Protein AF-A0A9N9KBP2-F1 (afdb_monomer_lite)

pLDDT: mean 86.77, std 11.98, range [42.28, 95.5]

Structure (mmCIF, N/CA/C/O backbone):
data_AF-A0A9N9KBP2-F1
#
_entry.id   AF-A0A9N9KBP2-F1
#
loop_
_atom_site.group_PDB
_atom_site.id
_atom_site.type_symbol
_atom_site.label_atom_id
_atom_site.label_alt_id
_atom_site.label_comp_id
_atom_site.label_asym_id
_atom_site.label_entity_id
_atom_site.label_seq_id
_atom_site.pdbx_PDB_ins_code
_atom_site.Cartn_x
_atom_site.Cartn_y
_atom_site.Cartn_z
_atom_site.occupancy
_atom_site.B_iso_or_equiv
_atom_site.auth_seq_id
_atom_site.auth_comp_id
_atom_site.auth_asym_id
_atom_site.auth_atom_id
_atom_site.pdbx_PDB_model_num
ATOM 1 N N . GLN A 1 1 ? 15.589 -8.055 1.299 1.00 49.62 1 GLN A N 1
ATOM 2 C CA . GLN A 1 1 ? 14.958 -9.232 0.660 1.00 49.62 1 GLN A CA 1
ATOM 3 C C . GLN A 1 1 ? 14.203 -8.725 -0.556 1.00 49.62 1 GLN A C 1
ATOM 5 O O . GLN A 1 1 ? 13.582 -7.681 -0.439 1.00 49.62 1 GLN A O 1
ATOM 10 N N . ASN A 1 2 ? 14.307 -9.417 -1.691 1.00 70.38 2 ASN A N 1
ATOM 11 C CA . ASN A 1 2 ? 13.749 -9.019 -2.990 1.00 70.38 2 ASN A CA 1
ATOM 12 C C . ASN A 1 2 ? 12.248 -9.391 -3.085 1.00 70.38 2 ASN A C 1
ATOM 14 O O . ASN A 1 2 ? 11.848 -10.151 -3.962 1.00 70.38 2 ASN A O 1
ATOM 18 N N . GLU A 1 3 ? 11.448 -8.990 -2.089 1.00 85.69 3 GLU A N 1
ATOM 19 C CA . GLU A 1 3 ? 10.002 -9.259 -2.068 1.00 85.69 3 GLU A CA 1
ATOM 20 C C . GLU A 1 3 ? 9.304 -8.397 -3.119 1.00 85.69 3 GLU A C 1
ATOM 22 O O . GLU A 1 3 ? 9.560 -7.196 -3.196 1.00 85.69 3 GLU A O 1
ATOM 27 N N . ARG A 1 4 ? 8.409 -9.005 -3.903 1.00 90.81 4 ARG A N 1
ATOM 28 C CA . ARG A 1 4 ? 7.657 -8.285 -4.928 1.00 90.81 4 ARG A CA 1
ATOM 29 C C . ARG A 1 4 ? 6.594 -7.380 -4.301 1.00 90.81 4 ARG A C 1
ATOM 31 O O . ARG A 1 4 ? 5.996 -7.714 -3.274 1.00 90.81 4 ARG A O 1
ATOM 38 N N . VAL A 1 5 ? 6.309 -6.242 -4.930 1.00 92.44 5 VAL A N 1
ATOM 39 C CA . VAL A 1 5 ? 5.332 -5.256 -4.441 1.00 92.44 5 VAL A CA 1
ATOM 40 C C . VAL A 1 5 ? 3.937 -5.864 -4.295 1.00 92.44 5 VAL A C 1
ATOM 42 O O . VAL A 1 5 ? 3.201 -5.487 -3.380 1.00 92.44 5 VAL A O 1
ATOM 45 N N . ASP A 1 6 ? 3.558 -6.815 -5.149 1.00 92.81 6 ASP A N 1
ATOM 46 C CA . ASP A 1 6 ? 2.273 -7.519 -5.066 1.00 92.81 6 ASP A CA 1
ATOM 47 C C . ASP A 1 6 ? 2.162 -8.404 -3.809 1.00 92.81 6 ASP A C 1
ATOM 49 O O . ASP A 1 6 ? 1.165 -8.327 -3.078 1.00 92.81 6 ASP A O 1
ATOM 53 N N . GLU A 1 7 ? 3.197 -9.188 -3.514 1.00 93.38 7 GLU A N 1
ATOM 54 C CA . GLU A 1 7 ? 3.315 -10.018 -2.312 1.00 93.38 7 GLU A CA 1
ATOM 55 C C . GLU A 1 7 ? 3.298 -9.155 -1.045 1.00 93.38 7 GLU A C 1
ATOM 57 O O . GLU A 1 7 ? 2.488 -9.385 -0.132 1.00 93.38 7 GLU A O 1
ATOM 62 N N . TYR A 1 8 ? 4.109 -8.095 -1.036 1.00 94.31 8 TYR A N 1
ATOM 63 C CA . TYR A 1 8 ? 4.155 -7.126 0.051 1.00 94.31 8 TYR A 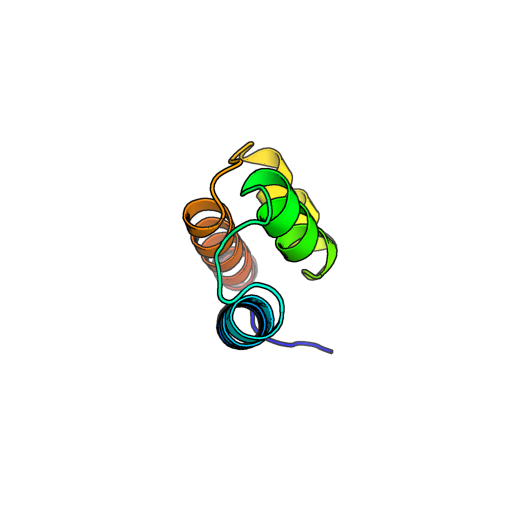CA 1
ATOM 64 C C . TYR A 1 8 ? 2.791 -6.453 0.269 1.00 94.31 8 TYR A C 1
ATOM 66 O O . TYR A 1 8 ? 2.290 -6.409 1.397 1.00 94.31 8 TYR A O 1
ATOM 74 N N . SER A 1 9 ? 2.132 -5.995 -0.800 1.00 94.75 9 SER A N 1
ATOM 75 C CA . SER A 1 9 ? 0.805 -5.367 -0.746 1.00 94.75 9 SER A CA 1
ATOM 76 C 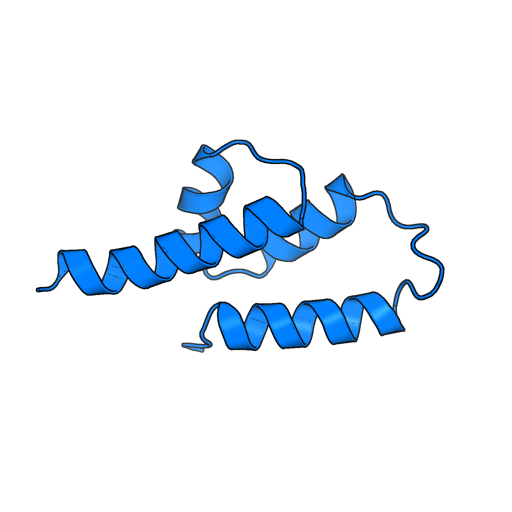C . SER A 1 9 ? -0.246 -6.289 -0.138 1.00 94.75 9 SER A C 1
ATOM 78 O O . SER A 1 9 ? -1.057 -5.865 0.693 1.00 94.75 9 SER A O 1
ATOM 80 N N . ALA A 1 10 ? -0.245 -7.564 -0.532 1.00 95.06 10 ALA A N 1
ATOM 81 C CA . ALA A 1 10 ? -1.164 -8.555 0.009 1.00 95.06 10 ALA A CA 1
ATOM 82 C C . ALA A 1 10 ? -0.919 -8.782 1.508 1.00 95.06 10 ALA A C 1
ATOM 84 O O . ALA A 1 10 ? -1.874 -8.830 2.294 1.00 95.06 10 ALA A O 1
ATOM 85 N N . ARG A 1 11 ? 0.349 -8.875 1.927 1.00 95.06 11 ARG A N 1
ATOM 86 C CA . ARG A 1 11 ? 0.725 -9.001 3.340 1.00 95.06 11 ARG A CA 1
ATOM 87 C C . ARG A 1 11 ? 0.318 -7.768 4.143 1.00 95.06 11 ARG A C 1
ATOM 89 O O . ARG A 1 11 ? -0.289 -7.921 5.204 1.00 95.06 11 ARG A O 1
ATOM 96 N N . PHE A 1 12 ? 0.583 -6.573 3.623 1.00 94.88 12 PHE A N 1
ATOM 97 C CA . PHE A 1 12 ? 0.226 -5.310 4.261 1.00 94.88 12 PHE A CA 1
ATOM 98 C C . PHE A 1 12 ? -1.282 -5.208 4.492 1.00 94.88 12 PHE A C 1
ATOM 100 O O . PHE A 1 12 ? -1.708 -4.953 5.614 1.00 94.88 12 PHE A O 1
ATOM 107 N N . LYS A 1 13 ? -2.110 -5.508 3.481 1.00 94.62 13 LYS A N 1
ATOM 108 C CA . LYS A 1 13 ? -3.579 -5.500 3.625 1.00 94.62 13 LYS A CA 1
ATOM 109 C C . LYS A 1 13 ? -4.065 -6.464 4.706 1.00 94.62 13 LYS A C 1
ATOM 111 O O . LYS A 1 13 ? -4.936 -6.109 5.496 1.00 94.62 13 LYS A O 1
ATOM 116 N N . ARG A 1 14 ? -3.496 -7.674 4.766 1.00 95.50 14 ARG A N 1
ATOM 117 C CA . ARG A 1 14 ? -3.832 -8.659 5.809 1.00 95.50 14 ARG A CA 1
ATOM 118 C C . ARG A 1 14 ? -3.438 -8.169 7.198 1.00 95.50 14 ARG A C 1
ATOM 120 O O . ARG A 1 14 ? -4.172 -8.421 8.146 1.00 95.50 14 ARG A O 1
ATOM 127 N N . LEU A 1 15 ? -2.289 -7.508 7.326 1.00 94.38 15 LEU A N 1
ATOM 128 C CA . LEU A 1 15 ? -1.835 -6.951 8.597 1.00 94.38 15 LEU A CA 1
ATOM 129 C C . LEU A 1 15 ? -2.704 -5.766 9.022 1.00 94.38 15 LEU A C 1
ATOM 131 O O . LEU A 1 15 ? -3.165 -5.736 10.157 1.00 94.38 15 LEU A O 1
ATOM 135 N N . LEU A 1 16 ? -2.996 -4.847 8.103 1.00 93.81 16 LEU A N 1
ATOM 136 C CA . LEU A 1 16 ? -3.849 -3.694 8.363 1.00 93.81 16 LEU A CA 1
ATOM 137 C C . LEU A 1 16 ? -5.248 -4.131 8.808 1.00 93.81 16 LEU A C 1
ATOM 139 O O . LEU A 1 16 ? -5.750 -3.622 9.798 1.00 93.81 16 LEU A O 1
ATOM 143 N N . ALA A 1 17 ? -5.833 -5.148 8.168 1.00 94.38 17 ALA A N 1
ATOM 144 C CA . ALA A 1 17 ? -7.124 -5.700 8.581 1.00 94.38 17 ALA A CA 1
ATOM 145 C C . ALA A 1 17 ? -7.110 -6.327 9.990 1.00 94.38 17 ALA A C 1
ATOM 147 O O . ALA A 1 17 ? -8.155 -6.418 10.629 1.00 94.38 17 ALA A O 1
ATOM 148 N N . LYS A 1 18 ? -5.945 -6.778 10.475 1.00 94.50 18 LYS A N 1
ATOM 149 C CA . LYS A 1 18 ? -5.780 -7.311 11.837 1.00 94.50 18 LYS A CA 1
ATOM 150 C C . LYS A 1 18 ? -5.547 -6.211 12.870 1.00 94.50 18 LYS A C 1
ATOM 152 O O . LYS A 1 18 ? -6.034 -6.331 13.987 1.00 94.50 18 LYS A O 1
ATOM 157 N N . VAL A 1 19 ? -4.767 -5.192 12.514 1.00 92.31 19 VAL A N 1
ATOM 158 C CA . VAL A 1 19 ? -4.355 -4.106 13.419 1.00 92.31 19 VAL A CA 1
ATOM 159 C C . VAL A 1 19 ? -5.424 -3.021 13.518 1.00 92.31 19 VAL A C 1
ATOM 161 O O . VAL A 1 19 ? -5.626 -2.461 14.589 1.00 92.31 19 VAL A O 1
ATOM 164 N N . ASP A 1 20 ? -6.135 -2.762 12.425 1.00 94.06 20 ASP A N 1
ATOM 165 C CA . ASP A 1 20 ? -7.202 -1.771 12.339 1.00 94.06 20 ASP A CA 1
ATOM 166 C C . ASP A 1 20 ? -8.476 -2.367 11.711 1.00 94.06 20 ASP A C 1
ATOM 168 O O . ASP A 1 20 ? -8.890 -1.999 10.606 1.00 94.06 20 ASP A O 1
ATOM 172 N N . PRO A 1 21 ? -9.127 -3.325 12.397 1.00 92.00 21 PRO A N 1
ATOM 173 C CA . PRO A 1 21 ? -10.337 -3.966 11.886 1.00 92.00 21 PRO A CA 1
ATOM 174 C C . PRO A 1 21 ? -11.511 -2.985 11.743 1.00 92.00 21 PRO A C 1
ATOM 176 O O . PRO A 1 21 ? -12.385 -3.190 10.901 1.00 92.00 21 PRO A O 1
ATOM 179 N N . ALA A 1 22 ? -11.530 -1.917 12.546 1.00 94.31 22 ALA A N 1
ATOM 180 C CA . ALA A 1 22 ? -12.570 -0.893 12.533 1.00 94.31 22 ALA A CA 1
ATOM 181 C C . ALA A 1 22 ? -12.286 0.260 11.547 1.00 94.31 22 ALA A C 1
ATOM 183 O O . ALA A 1 22 ? -13.133 1.140 11.412 1.00 94.31 22 ALA A O 1
ATOM 184 N N . LYS A 1 23 ? -11.146 0.238 10.835 1.00 90.06 23 LYS A N 1
ATOM 185 C CA . LYS A 1 23 ? -10.723 1.274 9.873 1.00 90.06 23 LYS A CA 1
ATOM 186 C C . LYS A 1 23 ? -10.718 2.684 10.479 1.00 90.06 23 LYS A C 1
ATOM 188 O O . LYS A 1 23 ? -11.219 3.630 9.875 1.00 90.06 23 LYS A O 1
ATOM 193 N N . VAL A 1 24 ? -10.213 2.800 11.705 1.00 94.19 24 VAL A N 1
ATOM 194 C CA . VAL A 1 24 ? -10.156 4.054 12.472 1.00 94.19 24 VAL A CA 1
ATOM 195 C C . VAL A 1 24 ? -8.869 4.822 12.172 1.00 94.19 24 VAL A C 1
ATOM 197 O O . VAL A 1 24 ? -8.817 6.036 12.378 1.00 94.19 24 VAL A O 1
ATOM 200 N N . LEU A 1 25 ? -7.823 4.148 11.683 1.00 91.81 25 LEU A N 1
ATOM 201 C CA . LEU A 1 25 ? -6.579 4.816 11.327 1.00 91.81 25 LEU A CA 1
ATOM 202 C C . LEU A 1 25 ? -6.814 5.774 10.150 1.00 91.81 25 LEU A C 1
ATOM 204 O O . LEU A 1 25 ? -7.427 5.385 9.153 1.00 91.81 25 LEU A O 1
ATOM 208 N N . PRO A 1 26 ? -6.289 7.012 10.219 1.00 93.19 26 PRO A N 1
ATOM 209 C CA . PRO A 1 26 ? -6.356 7.936 9.097 1.00 93.19 26 PRO A CA 1
ATOM 210 C C . PRO A 1 26 ? -5.715 7.333 7.848 1.00 93.19 26 PRO A C 1
ATOM 212 O O . PRO A 1 26 ? -4.629 6.750 7.921 1.00 93.19 26 PRO A O 1
ATOM 215 N N . GLU A 1 27 ? -6.342 7.526 6.689 1.00 90.19 27 GLU A N 1
ATOM 216 C CA . GLU A 1 27 ? -5.842 6.963 5.433 1.00 90.19 27 GLU A CA 1
ATOM 217 C C . GLU A 1 27 ? -4.399 7.405 5.158 1.00 90.19 27 GLU A C 1
ATOM 219 O O . GLU A 1 27 ? -3.538 6.562 4.922 1.00 90.19 27 GLU A O 1
ATOM 224 N N . GLU A 1 28 ? -4.088 8.692 5.344 1.00 90.38 28 GLU A N 1
ATOM 225 C CA . GLU A 1 28 ? -2.726 9.216 5.193 1.00 90.38 28 GLU A CA 1
ATOM 226 C C . GLU A 1 28 ? -1.694 8.511 6.084 1.00 90.38 28 GLU A C 1
ATOM 228 O O . GLU A 1 28 ? -0.526 8.383 5.716 1.00 90.38 28 GLU A O 1
ATOM 233 N N . TYR A 1 29 ? -2.099 8.080 7.281 1.00 92.12 29 TYR A N 1
ATOM 234 C CA . TYR A 1 29 ? -1.217 7.353 8.187 1.00 92.12 29 TYR A CA 1
ATOM 235 C C . TYR A 1 29 ? -0.917 5.959 7.630 1.00 92.12 29 TYR A C 1
ATOM 237 O O . TYR A 1 29 ? 0.247 5.573 7.528 1.00 92.12 29 TYR A O 1
ATOM 245 N N . THR A 1 30 ? -1.947 5.241 7.178 1.00 93.44 30 THR A N 1
ATOM 246 C CA . THR A 1 30 ? -1.782 3.919 6.555 1.00 93.44 30 THR A CA 1
ATOM 247 C C . THR A 1 30 ? -0.999 3.986 5.240 1.00 93.44 30 THR A C 1
ATOM 249 O O . THR A 1 30 ? -0.170 3.116 4.975 1.00 93.44 30 THR A O 1
ATOM 252 N N . THR A 1 31 ? -1.175 5.059 4.464 1.00 93.12 31 THR A N 1
ATOM 253 C CA . THR A 1 31 ? -0.403 5.352 3.253 1.00 93.12 31 THR A CA 1
ATOM 254 C C . THR A 1 31 ? 1.073 5.567 3.575 1.00 93.12 31 THR A C 1
ATOM 256 O O . THR A 1 31 ? 1.932 4.933 2.964 1.00 93.12 31 THR A O 1
ATOM 259 N N . ARG A 1 32 ? 1.388 6.390 4.585 1.00 91.81 32 ARG A N 1
ATOM 260 C CA . ARG A 1 32 ? 2.774 6.603 5.032 1.00 91.81 32 ARG A CA 1
ATOM 261 C C . ARG A 1 32 ? 3.429 5.314 5.527 1.00 91.81 32 ARG A C 1
ATOM 263 O O . ARG A 1 32 ? 4.561 5.047 5.140 1.00 91.81 32 ARG A O 1
ATOM 270 N N . MET A 1 33 ? 2.716 4.498 6.308 1.00 92.50 33 MET A N 1
ATOM 271 C CA . MET A 1 33 ? 3.213 3.187 6.756 1.00 92.50 33 MET A CA 1
ATOM 272 C C . MET A 1 33 ? 3.524 2.246 5.588 1.00 92.50 33 MET A C 1
ATOM 274 O O . MET A 1 33 ? 4.517 1.516 5.620 1.00 92.50 33 MET A O 1
ATOM 278 N N . TYR A 1 34 ? 2.662 2.245 4.567 1.00 94.50 34 TYR A N 1
ATOM 279 C CA . TYR A 1 34 ? 2.859 1.425 3.381 1.00 94.50 34 TYR A CA 1
ATOM 280 C C . TYR A 1 34 ? 4.115 1.854 2.617 1.00 94.50 34 TYR A C 1
ATOM 282 O O . TYR A 1 34 ? 4.958 1.005 2.329 1.00 94.50 34 TYR A O 1
ATOM 290 N N . ILE A 1 35 ? 4.260 3.156 2.341 1.00 92.38 35 ILE A N 1
ATOM 291 C CA . ILE A 1 35 ? 5.402 3.723 1.608 1.00 92.38 35 ILE A CA 1
ATOM 292 C C . 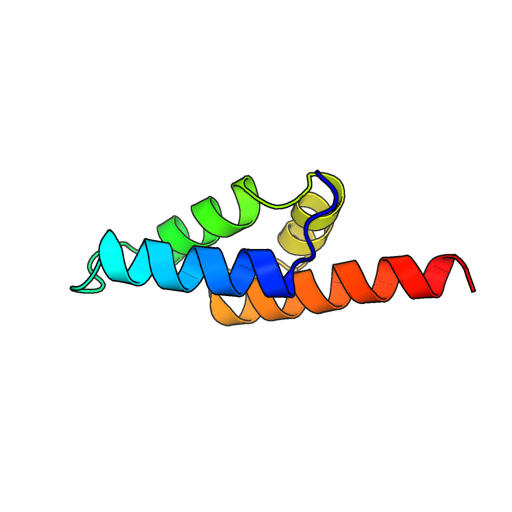ILE A 1 35 ? 6.710 3.497 2.367 1.00 92.38 35 ILE A C 1
ATOM 294 O O . ILE A 1 35 ? 7.693 3.077 1.767 1.00 92.38 35 ILE A O 1
ATOM 298 N N . SER A 1 36 ? 6.730 3.727 3.684 1.00 90.88 36 SER A N 1
ATOM 299 C CA . SER A 1 36 ? 7.953 3.614 4.490 1.00 90.88 36 SER A CA 1
ATOM 300 C C . SER A 1 36 ? 8.496 2.189 4.596 1.00 90.88 36 SER A C 1
ATOM 302 O O . SER A 1 36 ? 9.615 2.001 5.059 1.00 90.88 36 SER A O 1
ATOM 304 N N . SER A 1 37 ? 7.688 1.192 4.237 1.00 90.38 37 SER A N 1
ATOM 305 C CA . SER A 1 37 ? 8.072 -0.220 4.291 1.00 90.38 37 SER A CA 1
ATOM 306 C C . SER A 1 37 ? 8.274 -0.830 2.895 1.00 90.38 37 SER A C 1
ATOM 308 O O . SER A 1 37 ? 8.510 -2.033 2.794 1.00 90.38 37 SER A O 1
ATOM 310 N N . LEU A 1 38 ? 8.178 -0.022 1.829 1.00 91.25 38 LEU A N 1
ATOM 311 C CA . LEU A 1 38 ? 8.626 -0.396 0.486 1.00 91.25 38 LEU A CA 1
ATOM 312 C C . LEU A 1 38 ? 10.157 -0.390 0.407 1.00 91.25 38 LEU A C 1
ATOM 314 O O . LEU A 1 38 ? 10.844 0.210 1.233 1.00 91.25 38 LEU A O 1
ATOM 318 N N . GLU A 1 39 ? 10.691 -1.027 -0.633 1.00 91.00 39 GLU A N 1
ATOM 319 C CA . GLU A 1 39 ? 12.094 -0.858 -1.002 1.00 91.00 39 GLU A CA 1
ATOM 320 C C . GLU A 1 39 ? 12.389 0.618 -1.315 1.00 91.00 39 GLU A C 1
ATOM 322 O O . GLU A 1 39 ? 11.594 1.273 -1.991 1.00 91.00 39 GLU A O 1
ATOM 327 N N . GLU A 1 40 ? 13.523 1.132 -0.832 1.00 89.44 40 GLU A N 1
ATOM 328 C CA . GLU A 1 40 ? 13.865 2.563 -0.813 1.00 89.44 40 GLU A CA 1
ATOM 329 C C . GLU A 1 40 ? 13.676 3.252 -2.171 1.00 89.44 40 GLU A C 1
ATOM 331 O O . GLU A 1 40 ? 12.981 4.259 -2.279 1.00 89.44 40 GLU A O 1
ATOM 336 N N . GLU A 1 41 ? 14.223 2.671 -3.230 1.00 88.31 41 GLU A N 1
ATOM 337 C CA . GLU A 1 41 ? 14.102 3.188 -4.592 1.00 88.31 41 GLU A CA 1
ATOM 338 C C . GLU A 1 41 ? 12.649 3.209 -5.111 1.00 88.31 41 GLU A C 1
ATOM 340 O O . GLU A 1 41 ? 12.244 4.174 -5.762 1.00 88.31 41 GLU A O 1
ATOM 345 N N . ILE A 1 42 ? 11.838 2.186 -4.803 1.00 90.25 42 ILE A N 1
ATOM 346 C CA . ILE A 1 42 ? 10.406 2.180 -5.152 1.00 90.25 42 ILE A CA 1
ATOM 347 C C . ILE A 1 42 ? 9.686 3.263 -4.349 1.00 90.25 42 ILE A C 1
ATOM 349 O O . ILE A 1 42 ? 8.898 4.022 -4.911 1.00 90.25 42 ILE A O 1
ATOM 353 N N . ALA A 1 43 ? 9.972 3.364 -3.048 1.00 90.69 43 ALA A N 1
ATOM 354 C CA . ALA A 1 43 ? 9.372 4.352 -2.162 1.00 90.69 43 ALA A CA 1
ATOM 355 C C . ALA A 1 43 ? 9.626 5.781 -2.663 1.00 90.69 43 ALA A C 1
ATOM 357 O O . ALA A 1 43 ? 8.684 6.568 -2.753 1.00 90.69 43 ALA A O 1
ATOM 358 N N . MET A 1 44 ? 10.864 6.100 -3.060 1.00 88.56 44 MET A N 1
ATOM 359 C CA . MET A 1 44 ? 11.213 7.412 -3.616 1.00 88.56 44 MET A CA 1
ATOM 360 C C . MET A 1 44 ? 10.385 7.751 -4.858 1.00 88.56 44 MET A C 1
ATOM 362 O O . MET A 1 44 ? 9.829 8.844 -4.947 1.00 88.56 44 MET A O 1
ATOM 366 N N . LEU A 1 45 ? 10.274 6.817 -5.804 1.00 88.50 45 LEU A N 1
ATOM 367 C CA . LEU A 1 45 ? 9.541 7.039 -7.053 1.00 88.50 45 LEU A CA 1
ATOM 368 C C . LEU A 1 45 ? 8.030 7.163 -6.825 1.00 88.50 45 LEU A C 1
ATOM 370 O O . LEU A 1 45 ? 7.377 7.982 -7.463 1.00 88.50 45 LEU A O 1
ATOM 374 N N . VAL A 1 46 ? 7.479 6.401 -5.881 1.00 88.81 46 VAL A N 1
ATOM 375 C CA . VAL A 1 46 ? 6.056 6.466 -5.522 1.00 88.81 46 VAL A CA 1
ATOM 376 C C . VAL A 1 46 ? 5.701 7.793 -4.844 1.00 88.81 46 VAL A C 1
ATOM 378 O O . VAL A 1 46 ? 4.632 8.343 -5.107 1.00 88.81 46 VAL A O 1
ATOM 381 N N . VAL A 1 47 ? 6.590 8.345 -4.009 1.00 86.12 47 VAL A N 1
ATOM 382 C CA . VAL A 1 47 ? 6.372 9.643 -3.341 1.00 86.12 47 VAL A CA 1
ATOM 383 C C . VAL A 1 47 ? 6.306 10.803 -4.342 1.00 86.12 47 VAL A C 1
ATOM 385 O O . VAL A 1 47 ? 5.548 11.748 -4.121 1.00 86.12 47 VAL A O 1
ATOM 388 N N . LEU A 1 48 ? 7.033 10.729 -5.462 1.00 83.12 48 LEU A N 1
ATOM 389 C CA . LEU A 1 48 ? 7.012 11.773 -6.497 1.00 83.12 48 LEU A CA 1
ATOM 390 C C . LEU A 1 48 ? 5.638 11.944 -7.159 1.00 83.12 48 LEU A C 1
ATOM 392 O O . LEU A 1 48 ? 5.314 13.045 -7.600 1.00 83.12 48 LEU A O 1
ATOM 396 N N . GLU A 1 49 ? 4.814 10.895 -7.203 1.00 78.81 49 GLU A N 1
ATOM 397 C CA . GLU A 1 49 ? 3.473 10.964 -7.800 1.00 78.81 49 GLU A CA 1
ATOM 398 C C . GLU A 1 49 ? 2.424 11.629 -6.881 1.00 78.81 49 GLU A C 1
ATOM 400 O O . GLU A 1 49 ? 1.296 11.858 -7.312 1.00 78.81 49 GLU A O 1
ATOM 405 N N . ASN A 1 50 ? 2.794 11.999 -5.644 1.00 68.38 50 ASN A N 1
ATOM 406 C CA . ASN A 1 50 ? 2.009 12.814 -4.701 1.00 68.38 50 ASN A CA 1
ATOM 407 C C . ASN A 1 50 ? 0.552 12.340 -4.481 1.00 68.38 50 ASN A C 1
ATOM 409 O O . ASN A 1 50 ? -0.388 13.135 -4.410 1.00 68.38 50 ASN A O 1
ATOM 413 N N . THR A 1 51 ? 0.350 11.024 -4.380 1.00 72.81 51 THR A N 1
ATOM 414 C CA . THR A 1 51 ? -0.955 10.415 -4.084 1.00 72.81 51 THR A CA 1
ATOM 415 C C . THR A 1 51 ? -1.071 10.060 -2.601 1.00 72.81 51 THR A C 1
ATOM 417 O O . THR A 1 51 ? -0.255 9.298 -2.090 1.00 72.81 51 THR A O 1
ATOM 420 N N . ASN A 1 52 ? -2.118 10.542 -1.922 1.00 77.81 52 ASN A N 1
ATOM 421 C CA . ASN A 1 52 ? -2.372 10.236 -0.501 1.00 77.81 52 ASN A CA 1
ATOM 422 C C . ASN A 1 52 ? -3.357 9.073 -0.278 1.00 77.81 52 ASN A C 1
ATOM 424 O O . ASN A 1 52 ? -3.558 8.643 0.859 1.00 77.81 52 ASN A O 1
ATOM 428 N N . ILE A 1 53 ? -3.937 8.549 -1.360 1.00 87.94 53 ILE A N 1
ATOM 429 C CA . ILE A 1 53 ? -4.883 7.430 -1.348 1.00 87.94 53 ILE A CA 1
ATOM 430 C C . ILE A 1 53 ? -4.100 6.118 -1.394 1.00 87.94 53 ILE A C 1
ATOM 432 O O . ILE A 1 53 ? -3.332 5.874 -2.329 1.00 87.94 53 ILE A O 1
ATOM 436 N N . LEU A 1 54 ? -4.319 5.241 -0.412 1.00 88.44 54 LEU A N 1
ATOM 437 C CA . LEU A 1 54 ? -3.530 4.012 -0.244 1.00 88.44 54 LEU A CA 1
ATOM 43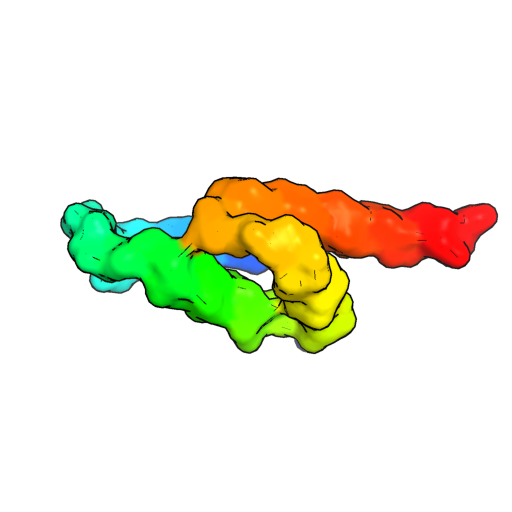8 C C . LEU A 1 54 ? -3.610 3.096 -1.477 1.00 88.44 54 LEU A C 1
ATOM 440 O O . LEU A 1 54 ? -2.621 2.485 -1.884 1.00 88.44 54 LEU A O 1
ATOM 444 N N . ALA A 1 55 ? -4.795 2.996 -2.081 1.00 90.06 55 ALA A N 1
ATOM 445 C CA . ALA A 1 55 ? -5.023 2.163 -3.258 1.00 90.06 55 ALA A CA 1
ATOM 446 C C . ALA A 1 55 ? -4.228 2.644 -4.483 1.00 90.06 55 ALA A C 1
ATOM 448 O O . ALA A 1 55 ? -3.656 1.820 -5.204 1.00 90.06 55 ALA A O 1
ATOM 449 N N . ASP A 1 56 ? -4.160 3.959 -4.693 1.00 90.75 56 ASP A N 1
ATOM 450 C CA . ASP A 1 56 ? -3.406 4.552 -5.798 1.00 90.75 56 ASP A CA 1
ATOM 451 C C . ASP A 1 56 ? -1.905 4.379 -5.579 1.00 90.75 56 ASP A C 1
ATOM 453 O O . ASP A 1 56 ? -1.198 3.939 -6.483 1.00 90.75 56 ASP A O 1
ATOM 457 N N . VAL A 1 57 ? -1.439 4.577 -4.345 1.00 92.19 57 VAL A N 1
ATOM 458 C CA . VAL A 1 57 ? -0.046 4.332 -3.950 1.00 92.19 57 VAL A CA 1
ATOM 459 C C . VAL A 1 57 ? 0.371 2.881 -4.208 1.00 92.19 57 VAL A C 1
ATOM 461 O O . VAL A 1 57 ? 1.438 2.640 -4.770 1.00 92.19 57 VAL A O 1
ATOM 464 N N . MET A 1 58 ? -0.469 1.895 -3.876 1.00 93.38 58 MET A N 1
ATOM 465 C CA . MET A 1 58 ? -0.196 0.480 -4.177 1.00 93.38 58 MET A CA 1
ATOM 466 C C . MET A 1 58 ? -0.116 0.208 -5.686 1.00 93.38 58 MET A C 1
ATOM 468 O O . MET A 1 58 ? 0.766 -0.521 -6.153 1.00 93.38 58 MET A O 1
ATOM 472 N N . LYS A 1 59 ? -1.023 0.804 -6.467 1.00 91.62 59 LYS A N 1
ATOM 473 C CA . LYS A 1 59 ? -1.029 0.678 -7.930 1.00 91.62 59 LYS A CA 1
ATOM 474 C C . LYS A 1 59 ? 0.225 1.300 -8.541 1.00 91.62 59 LYS A C 1
ATOM 476 O O . LYS A 1 59 ? 0.824 0.706 -9.435 1.00 91.62 59 LYS A O 1
ATOM 481 N N . ASN A 1 60 ? 0.635 2.462 -8.050 1.00 90.88 60 ASN A N 1
ATOM 482 C CA . ASN A 1 60 ? 1.820 3.168 -8.520 1.00 90.88 60 ASN A CA 1
ATOM 483 C C . ASN A 1 60 ? 3.097 2.419 -8.138 1.00 90.88 60 ASN A C 1
ATOM 485 O O . ASN A 1 60 ? 3.940 2.206 -9.002 1.00 90.88 60 ASN A O 1
ATOM 489 N N . ALA A 1 61 ? 3.187 1.879 -6.920 1.00 91.75 61 ALA A N 1
ATOM 490 C CA . ALA A 1 61 ? 4.289 1.003 -6.521 1.00 91.75 61 ALA A CA 1
ATOM 491 C C . ALA A 1 61 ? 4.429 -0.211 -7.457 1.00 91.75 61 ALA A C 1
ATOM 493 O O . ALA A 1 61 ? 5.534 -0.549 -7.870 1.00 91.75 61 ALA A O 1
ATOM 494 N N . THR A 1 62 ? 3.306 -0.817 -7.861 1.00 92.12 62 THR A N 1
ATOM 495 C CA . THR A 1 62 ? 3.303 -1.945 -8.811 1.00 92.12 62 THR A CA 1
ATOM 496 C C . THR A 1 62 ? 3.807 -1.521 -10.196 1.00 92.12 62 THR A C 1
ATOM 498 O O . THR A 1 62 ? 4.564 -2.249 -10.834 1.00 92.12 62 THR A O 1
ATOM 501 N N . LYS A 1 63 ? 3.414 -0.333 -10.677 1.00 90.62 63 LYS A N 1
ATOM 502 C CA . LYS A 1 63 ? 3.910 0.212 -11.953 1.00 90.62 63 LYS A CA 1
ATOM 503 C C . LYS A 1 63 ? 5.402 0.528 -11.901 1.00 90.62 63 LYS A C 1
ATOM 505 O O . LYS A 1 63 ? 6.101 0.233 -12.861 1.00 90.62 63 LYS A O 1
ATOM 510 N N . VAL A 1 64 ? 5.872 1.128 -10.810 1.00 90.31 64 VAL A N 1
ATOM 511 C CA . VAL A 1 64 ? 7.287 1.458 -10.598 1.00 90.31 64 VAL A CA 1
ATOM 512 C C . VAL A 1 64 ? 8.127 0.185 -10.584 1.00 90.31 64 VAL A C 1
ATOM 514 O O . VAL A 1 64 ? 9.130 0.106 -11.291 1.00 90.31 64 VAL A O 1
ATOM 517 N N . GLU A 1 65 ? 7.684 -0.836 -9.849 1.00 90.88 65 GLU A N 1
ATOM 518 C CA . GLU A 1 65 ? 8.330 -2.147 -9.852 1.00 90.88 65 GLU A CA 1
ATOM 519 C C . GLU A 1 65 ? 8.364 -2.751 -11.261 1.00 90.88 65 GLU A C 1
ATOM 521 O O . GLU A 1 65 ? 9.423 -3.171 -11.716 1.00 90.88 65 GLU A O 1
ATOM 526 N N . ALA A 1 66 ? 7.245 -2.734 -11.993 1.00 87.06 66 ALA A N 1
ATOM 527 C CA . ALA A 1 66 ? 7.205 -3.212 -13.373 1.00 87.06 66 ALA A CA 1
ATOM 528 C C . ALA A 1 66 ? 8.157 -2.421 -14.291 1.00 87.06 66 ALA A C 1
ATOM 530 O O . ALA A 1 66 ? 8.864 -3.014 -15.102 1.00 87.06 66 ALA A O 1
ATOM 531 N N . GLY A 1 67 ? 8.211 -1.095 -14.141 1.00 83.12 67 GLY A N 1
ATOM 532 C CA . GLY A 1 67 ? 9.074 -0.199 -14.911 1.00 83.12 67 GLY A CA 1
ATOM 533 C C . GLY A 1 67 ? 10.563 -0.493 -14.736 1.00 83.12 67 GLY A C 1
ATOM 534 O O . GLY A 1 67 ? 11.316 -0.395 -15.704 1.00 83.12 67 GLY A O 1
ATOM 535 N N . ARG A 1 68 ? 10.985 -0.959 -13.552 1.00 79.12 68 ARG A N 1
ATOM 536 C CA . ARG A 1 68 ? 12.364 -1.428 -13.336 1.00 79.12 68 ARG A CA 1
ATOM 537 C C . ARG A 1 68 ? 12.747 -2.558 -14.284 1.00 79.12 68 ARG A C 1
ATOM 539 O O . ARG A 1 68 ? 13.871 -2.575 -14.763 1.00 79.12 68 ARG A O 1
ATOM 546 N N . TYR A 1 69 ? 11.826 -3.466 -14.598 1.00 62.78 69 TYR A N 1
ATOM 547 C CA . TYR A 1 69 ? 12.097 -4.572 -15.518 1.00 62.78 69 TYR A CA 1
ATOM 548 C C . TYR A 1 69 ? 12.135 -4.141 -16.990 1.00 62.78 69 TYR A C 1
ATOM 550 O O . TYR A 1 69 ? 12.751 -4.830 -17.797 1.00 62.78 69 TYR A O 1
ATOM 558 N N . TYR A 1 70 ? 11.531 -3.001 -17.342 1.00 57.03 70 TYR A N 1
ATOM 559 C CA . TYR A 1 70 ? 11.548 -2.477 -18.712 1.00 57.03 70 TYR A CA 1
ATOM 560 C C . TYR A 1 70 ? 12.793 -1.642 -19.035 1.00 57.03 70 TYR A C 1
ATOM 562 O O . TYR A 1 70 ? 13.199 -1.617 -20.189 1.00 57.03 70 TYR A O 1
ATOM 570 N N . CYS A 1 71 ? 13.437 -0.998 -18.055 1.00 51.00 71 CYS A N 1
ATOM 571 C CA . CYS A 1 71 ? 14.685 -0.251 -18.296 1.00 51.00 71 CYS A CA 1
ATOM 572 C C . CYS A 1 71 ? 15.911 -1.142 -18.583 1.00 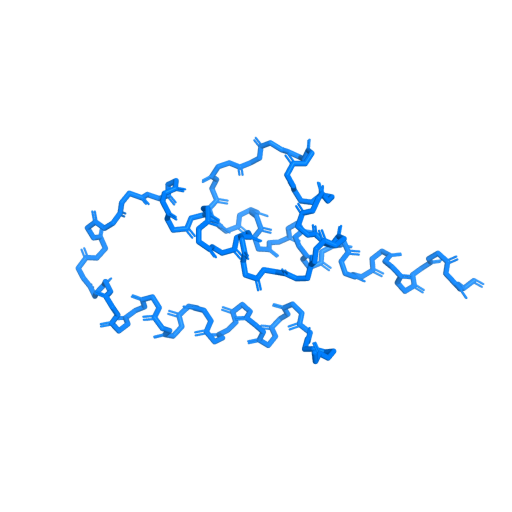51.00 71 CYS A C 1
ATOM 574 O O . CYS A 1 71 ? 16.945 -0.621 -18.993 1.00 51.00 71 CYS A O 1
ATOM 576 N N . TYR A 1 72 ? 15.812 -2.457 -18.363 1.00 46.91 72 TYR A N 1
ATOM 577 C CA . TYR A 1 72 ? 16.881 -3.432 -18.623 1.00 46.91 72 TYR A CA 1
ATOM 578 C C . TYR A 1 72 ? 16.601 -4.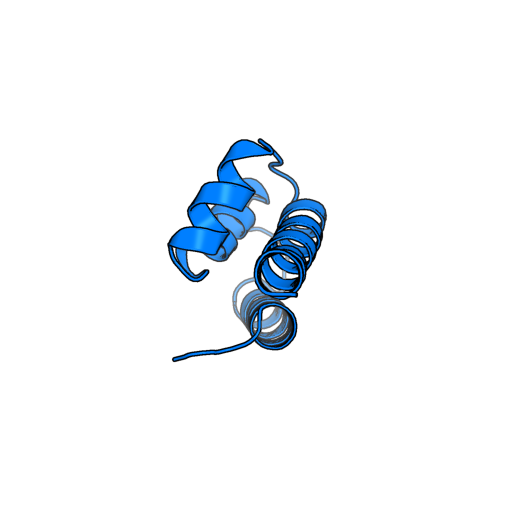355 -19.829 1.00 46.91 72 TYR A C 1
ATOM 580 O O . TYR A 1 72 ? 17.341 -5.322 -20.022 1.00 46.91 72 TYR A O 1
ATOM 588 N N . ALA A 1 73 ? 15.553 -4.083 -20.617 1.00 42.28 73 ALA A N 1
ATOM 589 C CA . ALA A 1 73 ? 15.217 -4.801 -21.855 1.00 42.28 73 ALA A CA 1
ATOM 590 C C . ALA A 1 73 ? 15.669 -4.012 -23.092 1.00 42.28 73 ALA A C 1
ATOM 592 O O . ALA A 1 73 ? 16.129 -4.666 -24.056 1.00 42.28 73 ALA A O 1
#

Foldseek 3Di:
DPDALVNLVVVLVVVCCVVCVVVPDDLQVSQVVSLVPDDPVLSVQLVVVVDSHNVVSSVSSNVSRVVVVVVVD

Secondary structure (DSSP, 8-state):
----HHHHHHHHHHHHHHH-TT--S-HHHHHHHHHHTS-HHHHHHHHHT----HHHHHHHHHHHHHHHHHTT-

Radius of gyration: 12.54 Å; chains: 1; bounding box: 30×23×35 Å

Sequence (73 aa):
QNERVDEYSARFKRLLAKVDPAKVLPEEYTTRMYISSLEEEIAMLVVLENTNILADVMKNATKVEAGRYYCYA

Organism: NCBI:txid1348616